Protein AF-A0ABD0RBW2-F1 (afdb_monomer)

Foldseek 3Di:
DQLCVLPVDFDQPAAHQDQEAEQPPVQDDPVSHDPCCCRRVVNHPYYHND

Nearest PDB structures (foldseek):
  5mx0-assembly1_A  TM=8.082E-01  e=5.296E-04  Homo sapiens
  5dtu-assembly1_A  TM=3.143E-01  e=7.312E+00  Thermochaetoides thermophila DSM 1495
  4n41-assembly1_A  TM=2.663E-01  e=5.848E+00  Thermus thermophilus
  5gq9-assembly1_A  TM=2.283E-01  e=6.787E+00  Thermus thermophilus HB27
  4nca-assembly2_B  TM=2.268E-01  e=9.142E+00  Thermus thermophilus

Secondary structure (DSSP, 8-state):
--GGGTTSS--SS-----SEEE-TTTT--GGGS-TTHHHHTTT-SEEE--

Sequence (50 aa):
FDLTNICKFSSPVNYSRLRTLRLDGNNITHSSMPDDTANCLRQASEIIFD

Organism: Cirrhinus mrigala (NCBI:txid683832)

Solvent-accessible surface area (backbone atoms only — not comparable to full-atom values): 3172 Å² total; per-residue (Å²): 138,62,74,58,71,72,49,70,66,63,51,101,86,43,48,39,82,50,41,69,46,81,37,48,92,64,87,43,52,81,86,71,52,63,89,60,45,67,68,13,40,64,55,41,81,40,76,43,48,108

pLDDT: mean 87.03, std 5.63, range [65.38, 93.75]

Mean predicted aligned error: 3.83 Å

Radius of gyration: 10.39 Å; Cα contacts (8 Å, |Δi|>4): 68; chains: 1; bounding box: 24×20×26 Å

Structure (mmCIF, N/CA/C/O backbone):
data_AF-A0ABD0RBW2-F1
#
_entry.id   AF-A0ABD0RBW2-F1
#
loop_
_atom_site.group_PDB
_atom_site.id
_atom_site.type_symbol
_atom_site.label_atom_id
_atom_site.label_alt_id
_atom_site.label_comp_id
_atom_site.label_asym_id
_atom_site.label_entity_id
_atom_site.label_seq_id
_atom_site.pdbx_PDB_ins_code
_atom_site.Cartn_x
_atom_site.Cartn_y
_atom_site.Cartn_z
_atom_site.occupancy
_atom_site.B_iso_or_equiv
_atom_site.auth_seq_id
_atom_site.auth_comp_id
_atom_site.auth_asym_id
_atom_site.auth_atom_id
_atom_site.pdbx_PDB_model_num
ATOM 1 N N . PHE A 1 1 ? -3.452 9.444 10.806 1.00 65.38 1 PHE A N 1
ATOM 2 C CA . PHE A 1 1 ? -2.858 8.469 9.872 1.00 65.38 1 PHE A CA 1
ATOM 3 C C . PHE A 1 1 ? -3.418 8.772 8.497 1.00 65.38 1 PHE A C 1
ATOM 5 O O . PHE A 1 1 ? -4.608 9.034 8.411 1.00 65.38 1 PHE A O 1
ATOM 12 N N . ASP A 1 2 ? -2.575 8.829 7.470 1.00 75.31 2 ASP A N 1
ATOM 13 C CA . ASP A 1 2 ? -3.006 9.138 6.103 1.00 75.31 2 ASP A CA 1
ATOM 14 C C . ASP A 1 2 ? -2.518 8.019 5.179 1.00 75.31 2 ASP A C 1
ATOM 16 O O . ASP A 1 2 ? -1.315 7.744 5.121 1.00 75.31 2 ASP A O 1
ATOM 20 N N . LEU A 1 3 ? -3.463 7.363 4.501 1.00 76.12 3 LEU A N 1
ATOM 21 C CA . LEU A 1 3 ? -3.226 6.242 3.589 1.00 76.12 3 LEU A CA 1
ATOM 22 C C . LEU A 1 3 ? -2.325 6.641 2.417 1.00 76.12 3 LEU A C 1
ATOM 24 O O . LEU A 1 3 ? -1.578 5.806 1.901 1.00 76.12 3 LEU A O 1
ATOM 28 N N . THR A 1 4 ? -2.315 7.923 2.044 1.00 78.88 4 THR A N 1
ATOM 29 C CA . THR A 1 4 ? -1.428 8.435 0.993 1.00 78.88 4 THR A CA 1
ATOM 30 C C . THR A 1 4 ? 0.049 8.318 1.366 1.00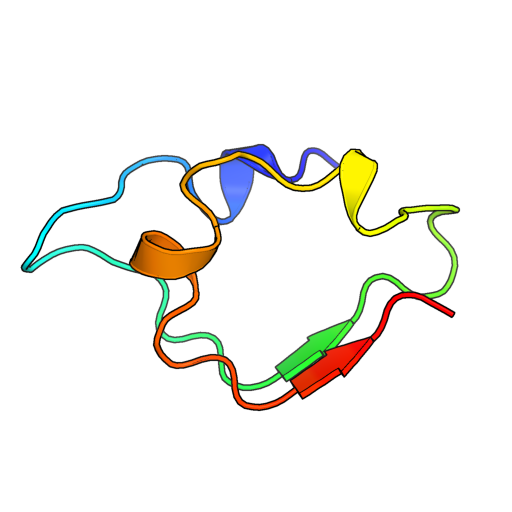 78.88 4 THR A C 1
ATOM 32 O O . THR A 1 4 ? 0.886 8.213 0.476 1.00 78.88 4 THR A O 1
ATOM 35 N N . ASN A 1 5 ? 0.404 8.231 2.655 1.00 81.88 5 ASN A N 1
ATOM 36 C CA . ASN A 1 5 ? 1.797 8.023 3.064 1.00 81.88 5 ASN A CA 1
ATOM 37 C C . ASN A 1 5 ? 2.310 6.610 2.757 1.00 81.88 5 ASN A C 1
ATOM 39 O O . ASN A 1 5 ? 3.515 6.442 2.574 1.00 81.88 5 ASN A O 1
ATOM 43 N N . ILE A 1 6 ? 1.428 5.608 2.669 1.00 82.94 6 ILE A N 1
ATOM 44 C CA . ILE A 1 6 ? 1.810 4.244 2.267 1.00 82.94 6 ILE A CA 1
ATOM 45 C C . ILE A 1 6 ? 2.202 4.226 0.787 1.00 82.94 6 ILE A C 1
ATOM 47 O O . ILE A 1 6 ? 3.138 3.533 0.391 1.00 82.94 6 ILE A O 1
ATOM 51 N N . CYS A 1 7 ? 1.497 5.026 -0.013 1.00 84.38 7 CYS A N 1
ATOM 52 C CA . CYS A 1 7 ? 1.595 5.056 -1.467 1.00 84.38 7 CYS A CA 1
ATOM 53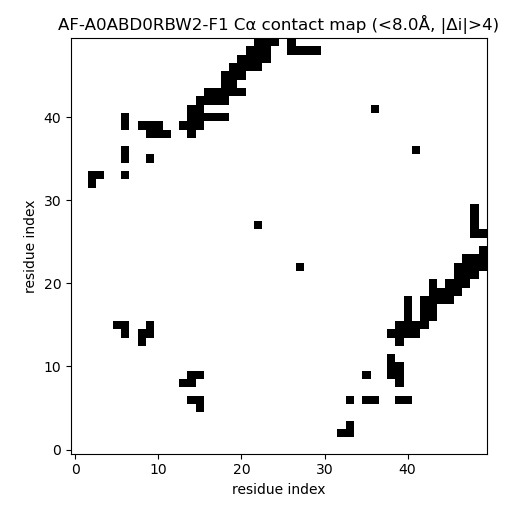 C C . CYS A 1 7 ? 1.997 6.431 -2.000 1.00 84.38 7 CYS A C 1
ATOM 55 O O . CYS A 1 7 ? 1.524 6.860 -3.046 1.00 84.38 7 CYS A O 1
ATOM 57 N N . LYS A 1 8 ? 2.893 7.122 -1.284 1.00 82.19 8 LYS A N 1
ATOM 58 C CA . LYS A 1 8 ? 3.262 8.512 -1.591 1.00 82.19 8 LYS A CA 1
ATOM 59 C C . LYS A 1 8 ? 3.888 8.668 -2.977 1.00 82.19 8 LYS A C 1
ATOM 61 O O . LYS A 1 8 ? 3.707 9.690 -3.629 1.00 82.19 8 LYS A O 1
ATOM 66 N N . PHE A 1 9 ? 4.629 7.652 -3.408 1.00 77.56 9 PHE A N 1
ATOM 67 C CA . PHE A 1 9 ? 5.199 7.556 -4.742 1.00 77.56 9 PHE A CA 1
ATOM 68 C C . PHE A 1 9 ? 5.054 6.113 -5.213 1.00 77.56 9 PHE A C 1
ATOM 70 O O . PHE A 1 9 ? 5.604 5.211 -4.576 1.00 77.56 9 PHE A O 1
ATOM 77 N N . SER A 1 10 ? 4.342 5.896 -6.317 1.00 84.00 10 SER A N 1
ATOM 78 C CA . SER A 1 10 ? 4.332 4.610 -7.002 1.00 84.00 10 SER A CA 1
ATOM 79 C C . SER A 1 10 ? 4.839 4.760 -8.436 1.00 84.00 10 SER A C 1
ATOM 81 O O . SER A 1 10 ? 4.609 5.755 -9.124 1.00 84.00 10 SER A O 1
ATOM 83 N N . SER A 1 11 ? 5.633 3.787 -8.859 1.00 86.69 11 SER A N 1
ATOM 84 C CA . SER A 1 11 ? 6.141 3.625 -10.209 1.00 86.69 11 SER A CA 1
ATOM 85 C C . SER A 1 11 ? 6.396 2.135 -10.464 1.00 86.69 11 SER A C 1
ATOM 87 O O . SER A 1 11 ? 6.401 1.325 -9.530 1.00 86.69 11 SER A O 1
ATOM 89 N N . PRO A 1 12 ? 6.675 1.726 -11.713 1.00 86.88 12 PRO A N 1
ATOM 90 C CA . PRO A 1 12 ? 6.992 0.332 -12.016 1.00 86.88 12 PRO A CA 1
ATOM 91 C C . PRO A 1 12 ? 8.134 -0.239 -11.157 1.00 86.88 12 PRO A C 1
ATOM 93 O O . PRO A 1 12 ? 8.112 -1.427 -10.826 1.00 86.88 12 PRO A O 1
ATOM 96 N N . VAL A 1 13 ? 9.086 0.608 -10.745 1.00 89.50 13 VAL A N 1
ATOM 97 C CA . VAL A 1 13 ? 10.264 0.231 -9.944 1.00 89.50 13 VAL A CA 1
ATOM 98 C C . VAL A 1 13 ? 10.176 0.637 -8.470 1.00 89.50 13 VAL A C 1
ATOM 100 O O . VAL A 1 13 ? 10.791 -0.024 -7.637 1.00 89.50 13 VAL A O 1
ATOM 103 N N . ASN A 1 14 ? 9.392 1.666 -8.132 1.00 89.38 14 ASN A N 1
ATOM 104 C CA . ASN A 1 14 ? 9.222 2.161 -6.765 1.00 89.38 14 ASN A CA 1
ATOM 105 C C . ASN A 1 14 ? 7.796 1.900 -6.295 1.00 89.38 14 ASN A C 1
ATOM 107 O O . ASN A 1 14 ? 6.860 2.526 -6.766 1.00 89.38 14 ASN A O 1
ATOM 111 N N . TYR A 1 15 ? 7.627 0.963 -5.376 1.00 91.56 15 TYR A N 1
ATOM 112 C CA . TYR A 1 15 ? 6.327 0.557 -4.857 1.00 91.56 15 TYR A CA 1
ATOM 113 C C . TYR A 1 15 ? 6.519 0.000 -3.446 1.00 91.56 15 TYR A C 1
ATOM 115 O O . TYR A 1 15 ? 7.643 -0.303 -3.024 1.00 91.56 15 TYR A O 1
ATOM 123 N N . SER A 1 16 ? 5.427 -0.124 -2.703 1.00 90.25 16 SER A N 1
ATOM 124 C CA . SER A 1 16 ? 5.473 -0.649 -1.349 1.00 90.25 16 SER A CA 1
ATOM 125 C C . SER A 1 16 ? 5.769 -2.146 -1.362 1.00 90.25 16 SER A C 1
ATOM 127 O O . SER A 1 16 ? 5.191 -2.917 -2.127 1.00 90.25 16 SER A O 1
ATOM 129 N N . ARG A 1 17 ? 6.665 -2.571 -0.470 1.00 91.69 17 ARG A N 1
ATOM 130 C CA . ARG A 1 17 ? 6.995 -3.989 -0.255 1.00 91.69 17 ARG A CA 1
ATOM 131 C C . ARG A 1 17 ? 6.220 -4.606 0.911 1.00 91.69 17 ARG A C 1
ATOM 133 O O . ARG A 1 17 ? 6.588 -5.673 1.401 1.00 91.69 17 ARG A O 1
ATOM 140 N N . LEU A 1 18 ? 5.191 -3.910 1.398 1.00 91.44 18 LEU A N 1
ATOM 141 C CA . LEU A 1 18 ? 4.313 -4.431 2.439 1.00 91.44 18 LEU A CA 1
ATOM 142 C C . LEU A 1 18 ? 3.605 -5.690 1.934 1.00 91.44 18 LEU A C 1
ATOM 144 O O . LEU A 1 18 ? 3.113 -5.722 0.810 1.00 91.44 18 LEU A O 1
ATOM 148 N N . ARG A 1 19 ? 3.569 -6.717 2.787 1.00 93.31 19 ARG A N 1
ATOM 149 C CA . ARG A 1 19 ? 2.881 -7.992 2.522 1.00 93.31 19 ARG A CA 1
ATOM 150 C C . ARG A 1 19 ? 1.541 -8.081 3.240 1.00 93.31 19 ARG A C 1
ATOM 152 O O . ARG A 1 19 ? 0.567 -8.543 2.658 1.00 93.31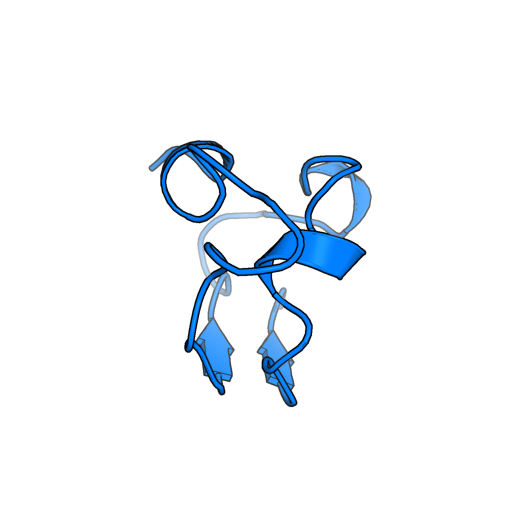 19 ARG A O 1
ATOM 159 N N . THR A 1 20 ? 1.514 -7.590 4.473 1.00 93.56 20 THR A N 1
ATOM 160 C CA . THR A 1 20 ? 0.319 -7.517 5.306 1.00 93.56 20 THR A CA 1
ATOM 161 C C . THR A 1 20 ? 0.107 -6.065 5.711 1.00 93.56 20 THR A C 1
ATOM 163 O O . THR A 1 20 ? 1.021 -5.432 6.247 1.00 93.56 20 THR A O 1
ATOM 166 N N . LEU A 1 21 ? -1.083 -5.537 5.439 1.00 90.88 21 LEU A N 1
ATOM 167 C CA . LEU A 1 21 ? -1.519 -4.206 5.845 1.00 90.88 21 LEU A CA 1
ATOM 168 C C . LEU A 1 21 ? -2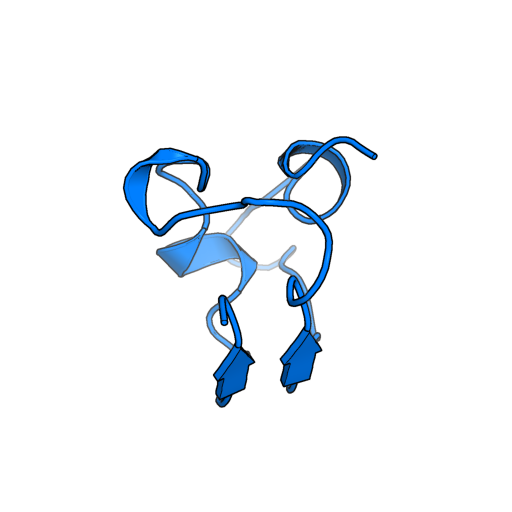.775 -4.339 6.706 1.00 90.88 21 LEU A C 1
ATOM 170 O O . LEU A 1 21 ? -3.788 -4.873 6.272 1.00 90.88 21 LEU A O 1
ATOM 174 N N . ARG A 1 22 ? -2.697 -3.841 7.935 1.00 91.00 22 ARG A N 1
ATOM 175 C CA . ARG A 1 22 ? -3.778 -3.879 8.916 1.00 91.00 22 ARG A CA 1
ATOM 176 C C . ARG A 1 22 ? -4.307 -2.475 9.149 1.00 91.00 22 ARG A C 1
ATOM 178 O O . ARG A 1 22 ? -3.539 -1.589 9.521 1.00 91.00 22 ARG A O 1
ATOM 185 N N . LEU A 1 23 ? -5.582 -2.274 8.849 1.00 89.06 23 LEU A N 1
ATOM 186 C CA . LEU A 1 23 ? -6.296 -1.000 8.969 1.00 89.06 23 LEU A CA 1
ATOM 187 C C . LEU A 1 23 ? -7.469 -1.097 9.945 1.00 89.06 23 LEU A C 1
ATOM 189 O O . LEU A 1 23 ? -8.164 -0.099 10.165 1.00 89.06 23 LEU A O 1
ATOM 193 N N . ASP A 1 24 ? -7.632 -2.270 10.553 1.00 87.31 24 ASP A N 1
ATOM 194 C CA . ASP A 1 24 ? -8.560 -2.533 11.637 1.00 87.31 24 ASP A CA 1
ATOM 195 C C . ASP A 1 24 ? -8.400 -1.486 12.750 1.00 87.31 24 ASP A C 1
ATOM 197 O O . ASP A 1 24 ? -7.299 -1.025 13.068 1.00 87.31 24 ASP A O 1
ATOM 201 N N . GLY A 1 25 ? -9.529 -1.020 13.282 1.00 82.31 25 GLY A N 1
ATOM 202 C CA . GLY A 1 25 ? -9.567 0.025 14.310 1.00 82.31 25 GLY A CA 1
ATOM 203 C C . GLY A 1 25 ? -9.484 1.476 13.812 1.00 82.31 25 GLY A C 1
ATOM 204 O O . GLY A 1 25 ? -9.548 2.384 14.640 1.00 82.31 25 GLY A O 1
ATOM 205 N N . ASN A 1 26 ? -9.392 1.730 12.497 1.00 83.12 26 ASN A N 1
ATOM 206 C CA . ASN A 1 26 ? -9.384 3.097 11.940 1.00 83.12 26 ASN A CA 1
ATOM 207 C C . ASN A 1 26 ? -10.659 3.482 11.160 1.00 83.12 26 ASN A C 1
ATOM 209 O O . ASN A 1 26 ? -10.697 4.566 10.579 1.00 83.12 26 ASN A O 1
ATOM 213 N N . ASN A 1 27 ? -11.697 2.632 11.148 1.00 85.88 27 ASN A N 1
ATOM 214 C CA . ASN A 1 27 ? -12.924 2.818 10.351 1.00 85.88 27 ASN A CA 1
ATOM 215 C C . ASN A 1 27 ? -12.619 3.121 8.867 1.00 85.88 27 ASN A C 1
ATOM 217 O O . ASN A 1 27 ? -13.230 3.990 8.242 1.00 85.88 27 ASN A O 1
ATOM 221 N N . ILE A 1 28 ? -11.596 2.446 8.334 1.00 87.38 28 ILE A N 1
ATOM 222 C CA . ILE A 1 28 ? -11.131 2.596 6.957 1.00 87.38 28 ILE A CA 1
ATOM 223 C C . ILE A 1 28 ? -11.810 1.521 6.125 1.00 87.38 28 ILE A C 1
ATOM 225 O O . ILE A 1 28 ? -11.744 0.342 6.454 1.00 87.38 28 ILE A O 1
ATOM 229 N N . THR A 1 29 ? -12.424 1.922 5.020 1.00 87.62 29 THR A N 1
ATOM 230 C CA . THR A 1 29 ? -13.055 0.993 4.083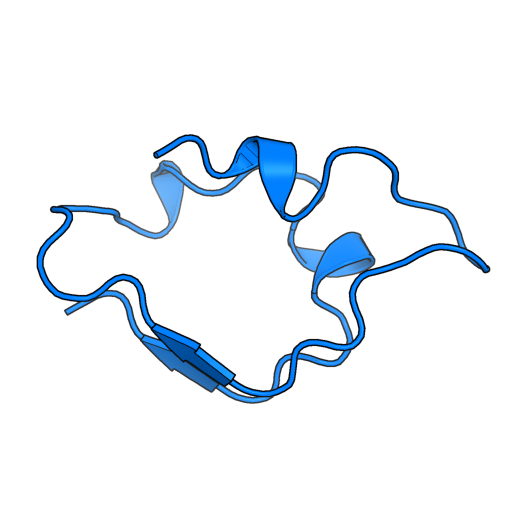 1.00 87.62 29 THR A CA 1
ATOM 231 C C . THR A 1 29 ? -12.271 0.945 2.777 1.00 87.62 29 THR A C 1
ATOM 233 O O . THR A 1 29 ? -11.388 1.765 2.522 1.00 87.62 29 THR A O 1
ATOM 236 N N . HIS A 1 30 ? -12.626 0.015 1.894 1.00 86.00 30 HIS A N 1
ATOM 237 C CA . HIS A 1 30 ? -12.037 -0.055 0.556 1.00 86.00 30 HIS A CA 1
ATOM 238 C C . HIS A 1 30 ? -12.173 1.253 -0.242 1.00 86.00 30 HIS A C 1
ATOM 240 O O . HIS A 1 30 ? -11.299 1.563 -1.042 1.00 86.00 30 HIS A O 1
ATOM 246 N N . SER A 1 31 ? -13.229 2.044 -0.022 1.00 86.88 31 SER A N 1
ATOM 247 C CA . SER A 1 31 ? -13.400 3.342 -0.693 1.00 86.88 31 SER A CA 1
ATOM 248 C C . SER A 1 31 ? -12.484 4.439 -0.149 1.00 86.88 31 SER A C 1
ATOM 250 O O . SER A 1 31 ? -12.330 5.476 -0.783 1.00 86.88 31 SER A O 1
ATOM 252 N N . SER A 1 32 ? -11.897 4.243 1.032 1.00 86.31 32 SER A N 1
ATOM 253 C CA . SER A 1 32 ? -10.904 5.161 1.597 1.00 86.31 32 SER A CA 1
ATOM 254 C C . SER A 1 32 ? -9.522 4.978 0.966 1.00 86.31 32 SER A C 1
ATOM 2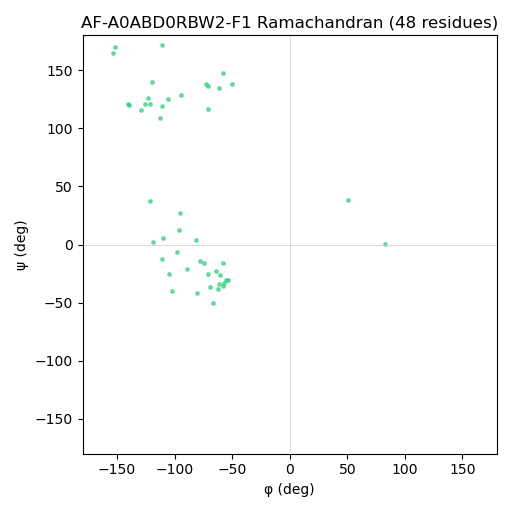56 O O . SER A 1 32 ? -8.643 5.817 1.162 1.00 86.31 32 SER A O 1
ATOM 258 N N . MET A 1 33 ? -9.307 3.875 0.244 1.00 87.19 33 MET A N 1
ATOM 259 C CA . MET A 1 33 ? -8.030 3.566 -0.378 1.00 87.19 33 MET A CA 1
ATOM 260 C C . MET A 1 33 ? -7.769 4.467 -1.590 1.00 87.19 33 MET A C 1
ATOM 262 O O . MET A 1 33 ? -8.669 4.667 -2.401 1.00 87.19 33 MET A O 1
ATOM 266 N N . PRO A 1 34 ? -6.535 4.967 -1.768 1.00 86.50 34 PRO A N 1
ATOM 267 C CA . PRO A 1 34 ? -6.147 5.661 -2.992 1.00 86.50 34 PRO A CA 1
ATOM 268 C C . PRO A 1 34 ? -6.326 4.779 -4.237 1.00 86.50 34 PRO A C 1
ATOM 270 O O . PRO A 1 34 ? -6.061 3.577 -4.177 1.00 86.50 34 PRO A O 1
ATOM 273 N N . ASP A 1 35 ? -6.650 5.370 -5.388 1.00 84.62 35 ASP A N 1
ATOM 274 C CA . ASP A 1 35 ? -6.801 4.630 -6.657 1.00 84.62 35 ASP A CA 1
ATOM 275 C C . ASP A 1 35 ? -5.528 3.854 -7.045 1.00 84.62 35 ASP A C 1
ATOM 277 O O . ASP A 1 35 ? -5.574 2.752 -7.590 1.00 84.62 35 ASP A O 1
ATOM 281 N N . ASP A 1 36 ? -4.364 4.400 -6.693 1.00 86.81 36 ASP A N 1
ATOM 282 C CA . ASP A 1 36 ? -3.056 3.824 -7.008 1.00 86.81 36 ASP A CA 1
ATOM 283 C C . ASP A 1 36 ? -2.621 2.697 -6.047 1.00 86.81 36 ASP A C 1
ATOM 285 O O . ASP A 1 36 ? -1.527 2.135 -6.156 1.00 86.81 36 ASP A O 1
ATOM 289 N N . THR A 1 37 ? -3.486 2.321 -5.098 1.00 88.88 37 THR A N 1
ATOM 290 C CA . THR A 1 37 ? -3.205 1.255 -4.126 1.00 88.88 37 THR A CA 1
ATOM 291 C C . THR A 1 37 ? -2.887 -0.068 -4.818 1.00 88.88 37 THR A C 1
ATOM 293 O O . THR A 1 37 ? -2.000 -0.784 -4.362 1.00 88.88 37 T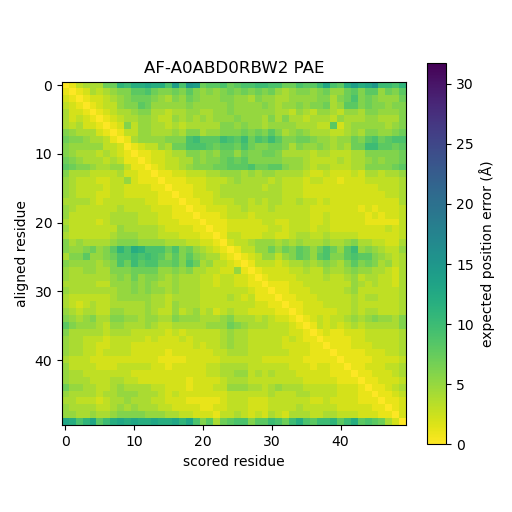HR A O 1
ATOM 296 N N . ALA A 1 38 ? -3.532 -0.379 -5.947 1.00 88.62 38 ALA A N 1
ATOM 297 C CA . ALA A 1 38 ? -3.277 -1.616 -6.686 1.00 88.62 38 ALA A CA 1
ATOM 298 C C . ALA A 1 38 ? -1.832 -1.711 -7.216 1.00 88.62 38 ALA A C 1
ATOM 300 O O . ALA A 1 38 ? -1.223 -2.779 -7.158 1.00 88.62 38 ALA A O 1
ATOM 301 N N . ASN A 1 39 ? -1.252 -0.600 -7.684 1.00 91.06 39 ASN A N 1
ATOM 302 C CA . ASN A 1 39 ? 0.134 -0.576 -8.167 1.00 91.06 39 ASN A CA 1
ATOM 303 C C . ASN A 1 39 ? 1.131 -0.486 -7.012 1.00 91.06 39 ASN A C 1
ATOM 305 O O . ASN A 1 39 ? 2.163 -1.162 -7.009 1.00 91.06 39 ASN A O 1
ATOM 309 N N . CYS A 1 40 ? 0.818 0.351 -6.026 1.00 92.38 40 CYS A N 1
ATOM 310 C CA . CYS A 1 40 ? 1.654 0.585 -4.862 1.00 92.38 40 CYS A CA 1
ATOM 311 C C . CYS A 1 40 ? 1.766 -0.654 -3.963 1.00 92.38 40 CYS A C 1
ATOM 313 O O . CYS A 1 40 ? 2.876 -1.052 -3.615 1.00 92.38 40 CYS A O 1
ATOM 315 N N . LEU A 1 41 ? 0.639 -1.270 -3.597 1.00 93.19 41 LEU A N 1
ATOM 316 C CA . LEU A 1 41 ? 0.549 -2.438 -2.717 1.00 93.19 41 LEU A CA 1
ATOM 317 C C . LEU A 1 41 ? 0.489 -3.751 -3.503 1.00 93.19 41 LEU A C 1
ATOM 319 O O . LEU A 1 41 ? -0.023 -4.746 -3.007 1.00 93.19 41 LEU A O 1
ATOM 323 N N . ARG A 1 42 ? 1.050 -3.804 -4.713 1.00 92.12 42 ARG A N 1
ATOM 324 C CA . ARG A 1 42 ? 1.018 -5.009 -5.563 1.00 92.12 42 ARG A CA 1
ATOM 325 C C . ARG A 1 42 ? 1.641 -6.268 -4.938 1.00 92.12 42 ARG A C 1
ATOM 327 O O . ARG A 1 42 ? 1.469 -7.360 -5.463 1.00 92.12 42 ARG A O 1
ATOM 334 N N . GLN A 1 43 ? 2.423 -6.112 -3.868 1.00 93.31 43 GLN A N 1
ATOM 335 C CA . GLN A 1 43 ? 2.997 -7.216 -3.089 1.00 93.31 43 GLN A CA 1
ATOM 336 C C . GLN A 1 43 ? 2.209 -7.558 -1.821 1.00 93.31 43 GLN A C 1
ATOM 338 O O . GLN A 1 43 ? 2.545 -8.541 -1.158 1.00 93.31 43 GLN A O 1
ATOM 343 N N . ALA A 1 44 ? 1.191 -6.771 -1.478 1.00 93.69 44 ALA A N 1
ATOM 344 C CA . ALA A 1 44 ? 0.338 -7.054 -0.343 1.00 93.69 44 ALA A CA 1
ATOM 345 C C . ALA A 1 44 ? -0.541 -8.258 -0.678 1.00 93.69 44 ALA A C 1
ATOM 347 O O . ALA A 1 44 ? -1.343 -8.227 -1.608 1.00 93.69 44 ALA A O 1
ATOM 348 N N . SER A 1 45 ? -0.364 -9.332 0.079 1.00 93.75 45 SER A N 1
ATOM 349 C CA . SER A 1 45 ? -1.204 -10.525 0.012 1.00 93.75 45 SER A CA 1
ATOM 350 C C . SER A 1 45 ? -2.403 -10.428 0.948 1.00 93.75 45 SER A C 1
ATOM 352 O O . SER A 1 45 ? -3.379 -11.147 0.767 1.00 93.75 45 SER A O 1
ATOM 354 N N . GLU A 1 46 ? -2.322 -9.564 1.957 1.00 92.81 46 GLU A N 1
ATOM 355 C CA . GLU A 1 46 ? -3.328 -9.446 3.002 1.00 92.81 46 GLU A CA 1
ATOM 356 C C . GLU A 1 46 ? -3.543 -7.971 3.349 1.00 92.81 46 GLU A C 1
ATOM 358 O O . GLU A 1 46 ? -2.606 -7.268 3.736 1.00 92.81 46 GLU A O 1
ATOM 363 N N . ILE A 1 47 ? -4.779 -7.498 3.190 1.00 91.12 47 ILE A N 1
ATOM 364 C CA . ILE A 1 47 ? -5.200 -6.159 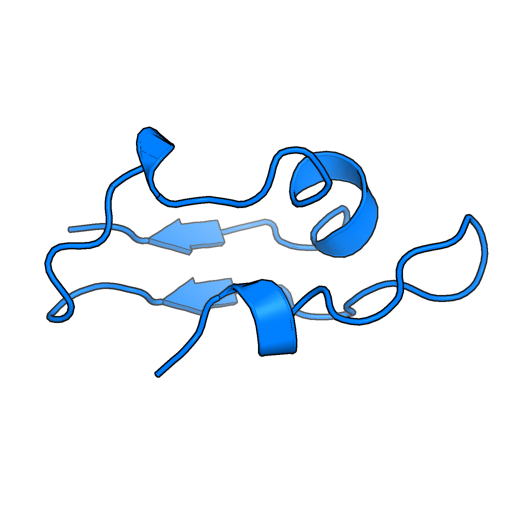3.606 1.00 91.12 47 ILE A CA 1
ATOM 365 C C . ILE A 1 47 ? -6.468 -6.319 4.444 1.00 91.12 47 ILE A C 1
ATOM 367 O O . ILE A 1 47 ? -7.482 -6.794 3.938 1.00 91.12 47 ILE A O 1
ATOM 371 N N . ILE A 1 48 ? -6.389 -5.955 5.722 1.00 91.81 48 ILE A N 1
ATOM 372 C CA . ILE A 1 48 ? -7.461 -6.127 6.709 1.00 91.81 48 ILE A CA 1
ATOM 373 C C . ILE A 1 48 ? -8.097 -4.764 6.982 1.00 91.81 48 ILE A C 1
ATOM 375 O O . ILE A 1 48 ? -7.380 -3.825 7.327 1.00 91.81 48 ILE A O 1
ATOM 379 N N . PHE A 1 49 ? -9.417 -4.666 6.821 1.00 87.50 49 PHE A N 1
ATOM 380 C CA . PHE A 1 49 ? -10.196 -3.430 6.987 1.00 87.50 49 PHE A CA 1
ATOM 381 C C . PHE A 1 49 ? -11.125 -3.437 8.215 1.00 87.50 49 PHE A C 1
ATOM 383 O O . PHE A 1 49 ? -11.641 -2.381 8.570 1.00 87.50 49 PHE A O 1
ATOM 390 N N . ASP A 1 50 ? -11.333 -4.602 8.835 1.00 79.62 50 ASP A N 1
ATOM 391 C CA . ASP A 1 50 ? -12.348 -4.869 9.869 1.00 79.62 50 ASP A CA 1
ATOM 392 C C . ASP A 1 50 ? -11.708 -5.010 11.259 1.00 79.62 50 ASP A C 1
ATOM 394 O O . ASP A 1 50 ? -10.767 -5.8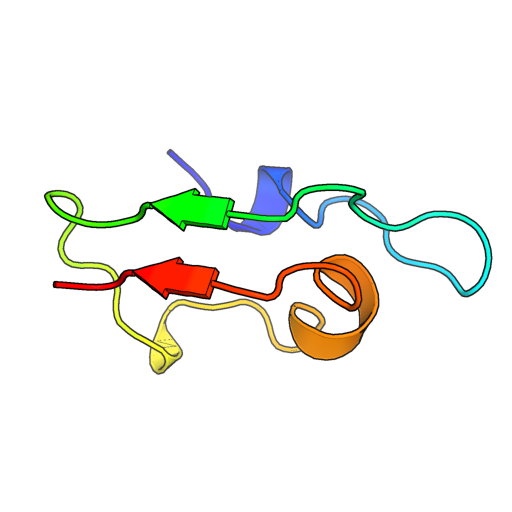33 11.374 1.00 79.62 50 ASP A O 1
#